Protein AF-A0A660SG46-F1 (afdb_monomer_lite)

Secondary structure (DSSP, 8-state):
-EEEESSSHHHHHHHHHHHTTT------EEEEE--SS--SS--EEEEE-------TTT-HHHHTT------SSPPPSS---

pLDDT: mean 89.75, std 13.44, range [44.5, 98.56]

Radius of gyration: 16.57 Å; chains: 1; bounding box: 41×20×42 Å

Sequence (81 aa):
VDDVLTTGKSLKETIDAVEAKGGLVGMIGVLIDRSTTPPPFKYHAVYRAPVVNYHPDECPLCKQGVPLTRRGGIKPSSPVA

InterPro domains:
  IPR000836 Phosphoribosyltransferase domain [cd06223] (1-48)
  IPR029057 Phosphoribosyltransferase-like [G3DSA:3.40.50.2020] (1-74)
  IPR029057 Phosphoribosyltransferase-like [SSF53271] (1-67)

Structure (mmCIF, N/CA/C/O backbone):
data_AF-A0A660SG46-F1
#
_entry.id   AF-A0A660SG46-F1
#
loop_
_atom_site.group_PDB
_atom_site.id
_atom_site.type_symbol
_atom_site.label_atom_id
_atom_site.label_alt_id
_atom_site.label_comp_id
_atom_site.label_asym_id
_atom_site.label_entity_id
_atom_site.label_seq_id
_atom_site.pdbx_PDB_ins_code
_atom_site.Cartn_x
_atom_site.Cartn_y
_atom_site.Cartn_z
_atom_site.occupancy
_atom_site.B_iso_or_equiv
_atom_site.auth_seq_id
_atom_site.auth_comp_id
_atom_site.auth_asym_id
_atom_site.auth_atom_id
_atom_site.pdbx_PDB_model_num
ATOM 1 N N . VAL A 1 1 ? -8.772 7.531 3.131 1.00 96.06 1 VAL A N 1
ATOM 2 C CA . VAL A 1 1 ? -8.789 7.595 1.649 1.00 96.06 1 VAL A CA 1
ATOM 3 C C . VAL A 1 1 ? -7.365 7.838 1.198 1.00 96.06 1 VAL A C 1
ATOM 5 O O . VAL A 1 1 ? -6.658 8.515 1.935 1.00 96.06 1 VAL A O 1
ATOM 8 N N . ASP A 1 2 ? -6.954 7.283 0.063 1.00 96.81 2 ASP A N 1
ATOM 9 C CA . ASP A 1 2 ? -5.625 7.502 -0.526 1.00 96.81 2 ASP A CA 1
ATOM 10 C C . ASP A 1 2 ? -5.743 7.726 -2.041 1.00 96.81 2 ASP A C 1
ATOM 12 O O . ASP A 1 2 ? -6.759 7.360 -2.641 1.00 96.81 2 ASP A O 1
ATOM 16 N N . ASP A 1 3 ? -4.740 8.331 -2.670 1.00 96.62 3 ASP A N 1
ATOM 17 C CA . ASP A 1 3 ? -4.759 8.554 -4.117 1.00 96.62 3 ASP A CA 1
ATOM 18 C C . ASP A 1 3 ? -4.425 7.263 -4.877 1.00 96.62 3 ASP A C 1
ATOM 20 O O . ASP A 1 3 ? -5.222 6.776 -5.687 1.00 96.62 3 ASP A O 1
ATOM 24 N N . VAL A 1 4 ? -3.275 6.667 -4.571 1.00 95.62 4 VAL A N 1
ATOM 25 C CA . VAL A 1 4 ? -2.717 5.536 -5.301 1.00 95.62 4 VAL A CA 1
ATOM 26 C C . VAL A 1 4 ? -2.247 4.446 -4.340 1.00 95.62 4 VAL A C 1
ATOM 28 O O . VAL A 1 4 ? -1.204 4.548 -3.693 1.00 95.62 4 VAL A O 1
ATOM 31 N N . LEU A 1 5 ? -2.958 3.318 -4.331 1.00 96.44 5 LEU A N 1
ATOM 32 C CA . LEU A 1 5 ? -2.554 2.137 -3.577 1.00 96.44 5 LEU A CA 1
ATOM 33 C C . LEU A 1 5 ? -1.378 1.434 -4.263 1.00 96.44 5 LEU A C 1
ATOM 35 O O . LEU A 1 5 ? -1.516 0.871 -5.348 1.00 96.44 5 LEU A O 1
ATOM 39 N N . THR A 1 6 ? -0.225 1.438 -3.591 1.00 94.31 6 THR A N 1
ATOM 40 C CA . THR A 1 6 ? 0.975 0.679 -3.975 1.00 94.31 6 THR A CA 1
ATOM 41 C C . THR A 1 6 ? 1.132 -0.575 -3.114 1.00 94.31 6 THR A C 1
ATOM 43 O O . THR A 1 6 ? 0.557 -1.611 -3.419 1.00 94.31 6 THR A O 1
ATOM 46 N N . THR A 1 7 ? 1.888 -0.491 -2.020 1.00 94.19 7 THR A N 1
ATOM 47 C CA . THR A 1 7 ? 2.072 -1.578 -1.047 1.00 94.19 7 THR A CA 1
ATOM 48 C C . THR A 1 7 ? 0.993 -1.586 0.035 1.00 94.19 7 THR A C 1
ATOM 50 O O . THR A 1 7 ? 0.852 -2.565 0.758 1.00 94.19 7 THR A O 1
ATOM 53 N N . GLY A 1 8 ? 0.260 -0.480 0.192 1.00 95.38 8 GLY A N 1
ATOM 54 C CA . GLY A 1 8 ? -0.712 -0.287 1.271 1.00 95.38 8 GLY A CA 1
ATOM 55 C C . GLY A 1 8 ? -0.103 0.105 2.618 1.00 95.38 8 GLY A C 1
ATOM 56 O O . GLY A 1 8 ? -0.845 0.245 3.587 1.00 95.38 8 GLY A O 1
ATOM 57 N N . LYS A 1 9 ? 1.218 0.329 2.696 1.00 95.12 9 LYS A N 1
ATOM 58 C CA . LYS A 1 9 ? 1.900 0.702 3.946 1.00 95.12 9 LYS A CA 1
ATOM 59 C C . LYS A 1 9 ? 1.337 1.988 4.565 1.00 95.12 9 LYS A C 1
ATOM 61 O O . LYS A 1 9 ? 0.981 1.979 5.736 1.00 95.12 9 LYS A O 1
ATOM 66 N N . SER A 1 10 ? 1.200 3.058 3.782 1.00 95.06 10 SER A N 1
ATOM 67 C CA . SER A 1 10 ? 0.702 4.353 4.275 1.00 95.06 10 SER A CA 1
ATOM 68 C C . SER A 1 10 ? -0.736 4.269 4.796 1.00 95.06 10 SER A C 1
ATOM 70 O O . SER A 1 10 ? -1.060 4.829 5.843 1.00 95.06 10 SER A O 1
ATOM 72 N N . LEU A 1 11 ? -1.589 3.494 4.120 1.00 97.19 11 LEU A N 1
ATOM 73 C CA . LEU A 1 11 ? -2.930 3.182 4.611 1.00 97.19 11 LEU A CA 1
ATOM 74 C C . LEU A 1 11 ? -2.889 2.390 5.920 1.00 97.19 11 LEU A C 1
ATOM 76 O O . LEU A 1 11 ? -3.623 2.740 6.836 1.00 97.19 11 LEU A O 1
ATOM 80 N N . LYS A 1 12 ? -2.020 1.377 6.044 1.00 97.06 12 LYS A N 1
ATOM 81 C CA . LYS A 1 12 ? -1.866 0.609 7.291 1.00 97.06 12 LYS A CA 1
ATOM 82 C C . LYS A 1 12 ? -1.461 1.498 8.466 1.00 97.06 12 LYS A C 1
ATOM 84 O O . LYS A 1 12 ? -2.093 1.430 9.510 1.00 97.06 12 LYS A O 1
ATOM 89 N N . GLU A 1 13 ? -0.471 2.366 8.272 1.00 97.44 13 GLU A N 1
ATOM 90 C CA . GLU A 1 13 ? -0.026 3.325 9.293 1.00 97.44 13 GLU A CA 1
ATOM 91 C C . GLU A 1 13 ? -1.154 4.290 9.690 1.00 97.44 13 GLU A C 1
ATOM 93 O O . GLU A 1 13 ? -1.309 4.626 10.862 1.00 97.44 13 GLU A O 1
ATOM 98 N N . THR A 1 14 ? -1.987 4.688 8.726 1.00 97.38 14 THR A N 1
ATOM 99 C CA . THR A 1 14 ? -3.155 5.538 8.986 1.00 97.38 14 THR A CA 1
ATOM 100 C C . THR A 1 14 ? -4.238 4.797 9.776 1.00 97.38 14 THR A C 1
ATOM 102 O O . THR A 1 14 ? -4.790 5.367 10.714 1.00 97.38 14 THR A O 1
ATOM 105 N N . ILE A 1 15 ? -4.534 3.537 9.432 1.00 97.69 15 ILE A N 1
ATOM 106 C CA . ILE A 1 15 ? -5.478 2.683 10.177 1.00 97.69 15 ILE A CA 1
ATOM 107 C C . ILE A 1 15 ? -5.017 2.558 11.630 1.00 97.69 15 ILE A C 1
ATOM 109 O O . ILE A 1 15 ? -5.783 2.865 12.541 1.00 97.69 15 ILE A O 1
ATOM 113 N N . ASP A 1 16 ? -3.744 2.217 11.832 1.00 98.00 16 ASP A N 1
ATOM 114 C CA . ASP A 1 16 ? -3.165 2.020 13.162 1.00 98.00 16 ASP A CA 1
ATOM 115 C C . ASP A 1 16 ? -3.234 3.297 14.003 1.00 98.00 16 ASP A C 1
ATOM 117 O O . ASP A 1 16 ? -3.568 3.254 15.187 1.00 98.00 16 ASP A O 1
ATOM 121 N N . ALA A 1 17 ? -2.973 4.456 13.393 1.00 98.25 17 ALA A N 1
ATOM 122 C CA . ALA A 1 17 ? -3.065 5.743 14.073 1.00 98.25 17 ALA A CA 1
ATOM 123 C C . ALA A 1 17 ? -4.500 6.084 14.516 1.00 98.25 17 ALA A C 1
ATOM 125 O O . ALA A 1 17 ? -4.688 6.642 15.599 1.00 98.25 17 ALA A O 1
ATOM 126 N N . VAL A 1 18 ? -5.506 5.752 13.699 1.00 98.12 18 VAL A N 1
ATOM 127 C CA . VAL A 1 18 ? -6.926 5.958 14.030 1.00 98.12 18 VAL A CA 1
ATOM 128 C C . VAL A 1 18 ? -7.355 5.024 15.162 1.00 98.12 18 VAL A C 1
ATOM 130 O O . VAL A 1 18 ? -7.925 5.481 16.156 1.00 98.12 18 VAL A O 1
ATOM 133 N N . GLU A 1 19 ? -7.038 3.735 15.048 1.00 97.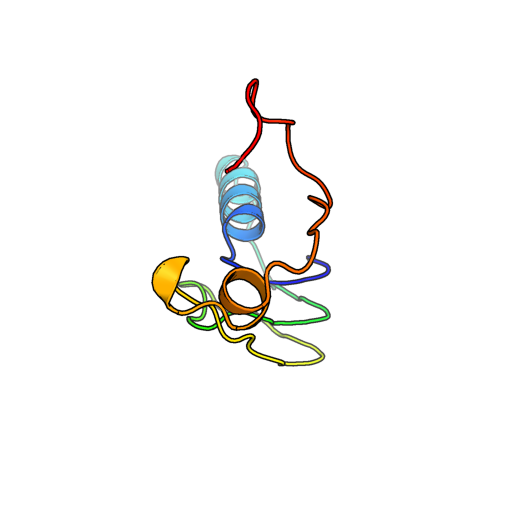62 19 GLU A N 1
ATOM 134 C CA . GLU A 1 19 ? -7.387 2.718 16.046 1.00 97.62 19 GLU A CA 1
ATOM 135 C C . GLU A 1 19 ? -6.708 2.984 17.396 1.00 97.62 19 GLU A C 1
ATOM 137 O O . GLU A 1 19 ? -7.344 2.873 18.444 1.00 97.62 19 GLU A O 1
ATOM 142 N N . ALA A 1 20 ? -5.457 3.459 17.395 1.00 98.56 20 ALA A N 1
ATOM 143 C CA . ALA A 1 20 ? -4.732 3.848 18.608 1.00 98.56 20 ALA A CA 1
ATOM 144 C C . ALA A 1 20 ? -5.393 5.001 19.389 1.00 98.56 20 ALA A C 1
ATOM 146 O O . ALA A 1 20 ? -5.062 5.236 20.553 1.00 98.56 20 ALA A O 1
ATOM 147 N N . LYS A 1 21 ? -6.322 5.738 18.770 1.00 98.50 21 LYS A N 1
ATOM 148 C CA . LYS A 1 21 ? -7.127 6.787 19.414 1.00 98.50 21 LYS A CA 1
ATOM 149 C C . LYS A 1 21 ? -8.560 6.344 19.715 1.00 98.50 21 LYS A C 1
ATOM 151 O O . LYS A 1 21 ? -9.387 7.182 20.063 1.00 98.50 21 LYS A O 1
ATOM 156 N N . GLY A 1 22 ? -8.852 5.047 19.602 1.00 98.38 22 GLY A N 1
ATOM 157 C CA . GLY A 1 22 ? -10.189 4.486 19.797 1.00 98.38 22 GLY A CA 1
ATOM 158 C C . GLY A 1 22 ? -11.146 4.761 18.635 1.00 98.38 22 GLY A C 1
ATOM 159 O O . GLY A 1 22 ? -12.352 4.572 18.778 1.00 98.38 22 GLY A O 1
ATOM 160 N N . GLY A 1 23 ? -10.632 5.231 17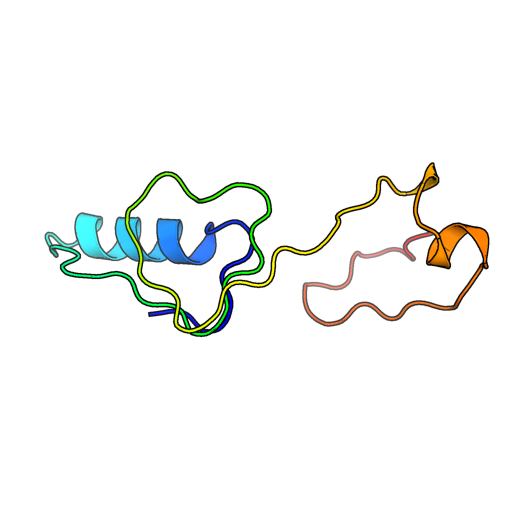.495 1.00 98.19 23 GLY A N 1
ATOM 161 C CA . GLY A 1 23 ? -11.422 5.405 16.284 1.00 98.19 23 GLY A CA 1
ATOM 162 C C . GLY A 1 23 ? -11.695 4.070 15.592 1.00 98.19 23 GLY A C 1
ATOM 163 O O . GLY A 1 23 ? -10.902 3.137 15.676 1.00 98.19 23 GLY A O 1
ATOM 164 N N . LEU A 1 24 ? -12.811 3.999 1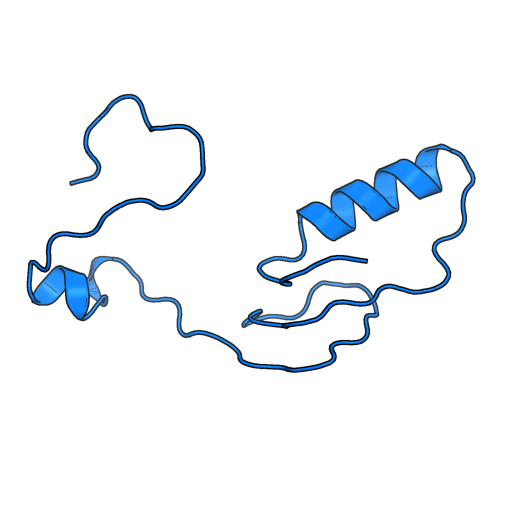4.866 1.00 97.25 24 LEU A N 1
ATOM 165 C CA . LEU A 1 24 ? -13.172 2.851 14.035 1.00 97.25 24 LEU A CA 1
ATOM 166 C C . LEU A 1 24 ? -13.065 3.236 12.559 1.00 97.25 24 LEU A C 1
ATOM 168 O O . LEU A 1 24 ? -13.707 4.187 12.108 1.00 97.25 24 LEU A O 1
ATOM 172 N N . VAL A 1 25 ? -12.275 2.488 11.788 1.00 97.50 25 VAL A N 1
ATOM 173 C CA . VAL A 1 25 ? -12.154 2.704 10.340 1.00 97.50 25 VAL A CA 1
ATOM 174 C C . VAL A 1 25 ? -13.352 2.071 9.630 1.00 97.50 25 VAL A C 1
ATOM 176 O O . VAL A 1 25 ? -13.421 0.858 9.467 1.00 97.50 25 VAL A O 1
ATOM 179 N N . GLY A 1 26 ? -14.305 2.899 9.194 1.00 97.62 26 GLY A N 1
ATOM 180 C CA . GLY A 1 26 ? -15.523 2.419 8.528 1.00 97.62 26 GLY A CA 1
ATOM 181 C C . GLY A 1 26 ? -15.315 1.955 7.081 1.00 97.62 26 GLY A C 1
ATOM 182 O O . GLY A 1 26 ? -15.902 0.963 6.657 1.00 97.62 26 GLY A O 1
ATOM 183 N N . MET A 1 27 ? -14.488 2.665 6.307 1.00 97.69 27 MET A N 1
ATOM 184 C CA . MET A 1 27 ? -14.210 2.336 4.906 1.00 97.69 27 MET A CA 1
ATOM 185 C C . MET A 1 27 ? -12.837 2.852 4.474 1.00 97.69 27 MET A C 1
ATOM 187 O O . MET A 1 27 ? -12.402 3.932 4.875 1.00 97.69 27 MET A O 1
ATOM 191 N N . ILE A 1 28 ? -12.189 2.098 3.586 1.00 98.25 28 ILE A N 1
ATOM 192 C CA . ILE A 1 28 ? -10.972 2.504 2.885 1.00 98.25 28 ILE A CA 1
ATOM 193 C C . ILE A 1 28 ? -11.300 2.621 1.397 1.00 98.25 28 ILE A C 1
ATOM 195 O O . ILE A 1 28 ? -11.798 1.677 0.787 1.00 98.25 28 ILE A O 1
ATOM 199 N N . GLY A 1 29 ? -11.021 3.788 0.824 1.00 98.06 29 GLY A N 1
ATOM 200 C CA . GLY A 1 29 ? -11.198 4.074 -0.597 1.00 98.06 29 GLY A CA 1
ATOM 201 C C . GLY A 1 29 ? -9.903 4.587 -1.211 1.00 98.06 29 GLY A C 1
ATOM 202 O O . GLY A 1 29 ? -9.200 5.371 -0.565 1.00 98.06 29 GLY A O 1
ATOM 203 N N . VAL A 1 30 ? -9.612 4.154 -2.435 1.00 98.25 30 VAL A N 1
ATOM 204 C CA . VAL A 1 30 ? -8.485 4.624 -3.250 1.00 98.25 30 VAL A CA 1
ATOM 205 C C . VAL A 1 30 ? -8.932 4.929 -4.676 1.00 98.25 30 VAL A C 1
ATOM 207 O O . VAL A 1 30 ? -9.862 4.300 -5.184 1.00 98.25 30 VAL A O 1
ATOM 210 N N . LEU A 1 31 ? -8.293 5.893 -5.342 1.00 98.12 31 LEU A N 1
ATOM 211 C CA . LEU A 1 31 ? -8.629 6.185 -6.738 1.00 98.12 31 LEU A CA 1
ATOM 212 C C . LEU A 1 31 ? -8.042 5.111 -7.656 1.00 98.12 31 LEU A C 1
ATOM 214 O O . LEU A 1 31 ? -8.767 4.517 -8.453 1.00 98.12 31 LEU A O 1
ATOM 218 N N . ILE A 1 32 ? -6.744 4.831 -7.523 1.00 97.69 32 ILE A N 1
ATOM 219 C CA . ILE A 1 32 ? -6.038 3.868 -8.374 1.00 97.69 32 ILE A CA 1
ATOM 220 C C . ILE A 1 32 ? -5.364 2.808 -7.514 1.00 97.69 32 ILE A C 1
ATOM 222 O O . ILE A 1 32 ? -4.582 3.113 -6.620 1.00 97.69 32 ILE A O 1
ATOM 226 N N . ASP A 1 33 ? -5.606 1.548 -7.838 1.00 97.38 33 ASP A N 1
ATOM 227 C CA . ASP A 1 33 ? -4.912 0.411 -7.259 1.00 97.38 33 ASP A CA 1
ATOM 228 C C . ASP A 1 33 ? -3.907 -0.172 -8.251 1.00 97.38 33 ASP A C 1
ATOM 230 O O . ASP A 1 33 ? -4.273 -0.741 -9.279 1.00 97.38 33 ASP A O 1
ATOM 234 N N . ARG A 1 34 ? -2.624 -0.022 -7.918 1.00 96.19 34 ARG A N 1
ATOM 235 C CA . ARG A 1 34 ? -1.479 -0.536 -8.681 1.00 96.19 34 ARG A CA 1
ATOM 236 C C . ARG A 1 34 ? -0.741 -1.653 -7.947 1.00 96.19 34 ARG A C 1
ATOM 238 O O . ARG A 1 34 ? 0.399 -1.966 -8.292 1.00 96.19 34 ARG A O 1
ATOM 245 N N . SER A 1 35 ? -1.360 -2.240 -6.926 1.00 94.75 35 SER A N 1
ATOM 246 C CA . SER A 1 35 ? -0.778 -3.340 -6.166 1.00 94.75 35 SER A CA 1
ATOM 247 C C . SER A 1 35 ? -0.738 -4.625 -7.000 1.00 94.75 35 SER A C 1
ATOM 249 O O . SER A 1 35 ? -1.720 -5.016 -7.635 1.00 94.75 35 SER A O 1
ATOM 251 N N . THR A 1 36 ? 0.405 -5.316 -6.995 1.00 92.31 36 THR A N 1
ATOM 252 C CA . THR A 1 36 ? 0.491 -6.691 -7.520 1.00 92.31 36 THR A CA 1
ATOM 253 C C . THR A 1 36 ? -0.133 -7.676 -6.540 1.00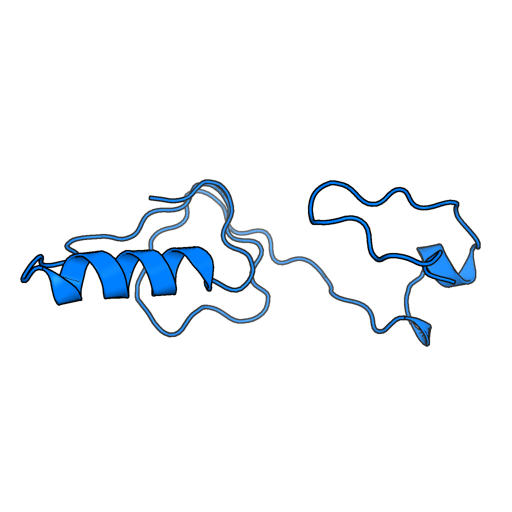 92.31 36 THR A C 1
ATOM 255 O O . THR A 1 36 ? -0.850 -8.587 -6.944 1.00 92.31 36 THR A O 1
ATOM 258 N N . THR A 1 37 ? 0.086 -7.436 -5.247 1.00 90.69 37 THR A N 1
ATOM 259 C CA . THR A 1 37 ? -0.489 -8.202 -4.144 1.00 90.69 37 THR A CA 1
ATOM 260 C C . THR A 1 37 ? -1.344 -7.262 -3.300 1.00 90.69 37 THR A C 1
ATOM 262 O O . THR A 1 37 ? -0.821 -6.249 -2.829 1.00 90.69 37 THR A O 1
ATOM 265 N N . PRO A 1 38 ? -2.639 -7.556 -3.107 1.00 87.75 38 PRO A N 1
ATOM 266 C CA . PRO A 1 38 ? -3.512 -6.697 -2.323 1.00 87.75 38 PRO A CA 1
ATOM 267 C C . PRO A 1 38 ? -3.088 -6.670 -0.842 1.00 87.75 38 PRO A C 1
ATOM 269 O O . PRO A 1 38 ? -2.592 -7.675 -0.325 1.00 87.75 38 PRO A O 1
ATOM 272 N N . PRO A 1 39 ? -3.294 -5.543 -0.141 1.00 93.75 39 PRO A N 1
ATOM 273 C CA . PRO A 1 39 ? -3.023 -5.441 1.288 1.00 93.75 39 PRO A CA 1
ATOM 274 C C . PRO A 1 39 ? -3.983 -6.310 2.127 1.00 93.75 39 PRO A C 1
ATOM 276 O O . PRO A 1 39 ? -5.072 -6.655 1.662 1.00 93.75 39 PRO A O 1
ATOM 279 N N . PRO A 1 40 ? -3.636 -6.624 3.391 1.00 93.81 40 PRO A N 1
ATOM 280 C CA . PRO A 1 40 ? -4.418 -7.507 4.262 1.00 93.81 40 PRO A CA 1
ATOM 281 C C . PRO A 1 40 ? -5.642 -6.817 4.903 1.00 93.81 40 PRO A C 1
ATOM 283 O O . PRO A 1 40 ? -6.013 -7.122 6.033 1.00 93.81 40 PRO A O 1
ATOM 286 N N . PHE A 1 41 ? -6.268 -5.862 4.215 1.00 94.38 41 PHE A N 1
ATOM 287 C CA . PHE A 1 41 ? -7.466 -5.154 4.672 1.00 94.38 41 PHE A CA 1
ATOM 288 C C . PHE A 1 41 ? -8.405 -4.872 3.497 1.00 94.38 41 PHE A C 1
ATOM 290 O O . PHE A 1 41 ? -7.982 -4.817 2.343 1.00 94.38 41 PHE A O 1
ATOM 297 N N . LYS A 1 42 ? -9.700 -4.701 3.782 1.00 96.50 42 LYS A N 1
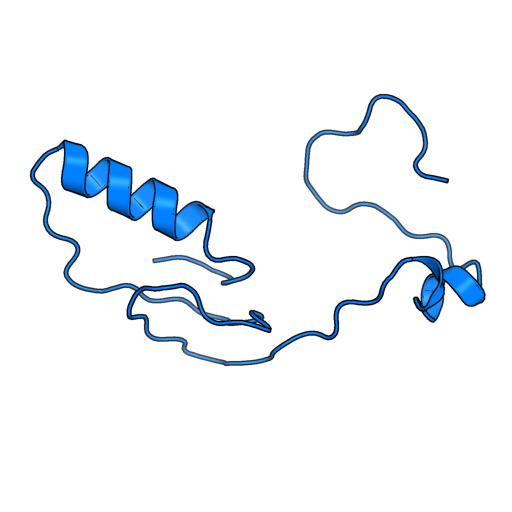ATOM 298 C CA . LYS A 1 42 ? -10.713 -4.426 2.753 1.00 96.50 42 LYS A CA 1
ATOM 299 C C . LYS A 1 42 ? -10.625 -2.974 2.286 1.00 96.50 42 LYS A C 1
ATOM 301 O O . LYS A 1 42 ? -10.500 -2.071 3.106 1.00 96.50 42 LYS A O 1
ATOM 306 N N . TYR A 1 43 ? -10.742 -2.751 0.982 1.00 97.62 43 TYR A N 1
ATOM 307 C CA . TYR A 1 43 ? -10.773 -1.421 0.377 1.00 97.62 43 TYR A CA 1
ATOM 308 C C . TYR A 1 43 ? -11.609 -1.429 -0.903 1.00 97.62 43 TYR A C 1
ATOM 310 O O . TYR A 1 43 ? -11.887 -2.484 -1.475 1.00 97.62 43 TYR A O 1
ATOM 318 N N . HIS A 1 44 ? -11.972 -0.236 -1.362 1.00 98.06 44 HIS A N 1
ATOM 319 C CA . HIS A 1 44 ? -12.589 -0.005 -2.660 1.00 98.06 44 HIS A CA 1
ATOM 320 C C . HIS A 1 44 ? -11.658 0.833 -3.531 1.00 98.06 44 HIS A C 1
ATOM 322 O O . HIS A 1 44 ? -11.139 1.851 -3.078 1.00 98.06 44 HIS A O 1
ATOM 328 N N . ALA A 1 45 ? -11.459 0.407 -4.775 1.00 97.75 45 ALA A N 1
ATOM 329 C CA . ALA A 1 45 ? -10.704 1.152 -5.773 1.00 97.75 45 ALA A CA 1
ATOM 330 C C . ALA A 1 45 ? -11.639 1.602 -6.898 1.00 97.75 45 ALA A C 1
ATOM 332 O O . ALA A 1 45 ? -12.481 0.819 -7.339 1.00 97.75 45 ALA A O 1
ATOM 333 N N . VAL A 1 46 ? -11.481 2.839 -7.376 1.00 98.38 46 VAL A N 1
ATOM 334 C CA . VAL A 1 46 ? -12.207 3.312 -8.570 1.00 98.38 46 VAL A CA 1
ATOM 335 C C . VAL A 1 46 ? -11.665 2.624 -9.823 1.00 98.38 46 VAL A C 1
ATOM 337 O O . VAL A 1 46 ? -12.430 2.221 -10.696 1.00 98.38 46 VAL A O 1
ATOM 340 N N . TYR A 1 47 ? -10.345 2.453 -9.896 1.00 98.06 47 TYR A N 1
ATOM 341 C CA . TYR A 1 47 ? -9.670 1.796 -11.005 1.00 98.06 47 TYR A CA 1
ATOM 342 C C . TYR A 1 47 ? -8.555 0.875 -10.506 1.00 98.06 47 TYR A C 1
ATOM 344 O O . TYR A 1 47 ? -7.810 1.233 -9.594 1.00 98.06 47 TYR A O 1
ATOM 352 N N . ARG A 1 48 ? -8.414 -0.306 -11.119 1.00 96.12 48 ARG A N 1
ATOM 353 C CA . ARG A 1 48 ? -7.352 -1.270 -10.806 1.00 96.12 48 ARG A CA 1
ATOM 354 C C . ARG A 1 48 ? -6.466 -1.489 -12.030 1.00 96.12 48 ARG A C 1
ATOM 356 O O . ARG A 1 48 ? -6.937 -1.939 -13.069 1.00 96.12 48 ARG A O 1
ATOM 363 N N . ALA A 1 49 ? -5.181 -1.190 -11.872 1.00 95.62 49 ALA A N 1
ATOM 364 C CA . ALA A 1 49 ? -4.141 -1.271 -12.890 1.00 95.62 49 ALA A CA 1
ATOM 365 C C . ALA A 1 49 ? -2.826 -1.773 -12.263 1.00 95.62 49 ALA A C 1
ATOM 367 O O . ALA A 1 49 ? -1.937 -0.969 -11.965 1.00 95.62 49 ALA A O 1
ATOM 368 N N . PRO A 1 50 ? -2.695 -3.090 -12.016 1.00 92.25 50 PRO A N 1
ATOM 369 C CA . PRO A 1 50 ? -1.478 -3.661 -11.452 1.00 92.25 50 PRO A CA 1
ATOM 370 C C . PRO A 1 50 ? -0.287 -3.394 -12.378 1.00 92.25 50 PRO A C 1
ATOM 372 O O . PRO A 1 50 ? -0.391 -3.518 -13.598 1.00 92.25 50 PRO A O 1
ATOM 375 N N . VAL A 1 51 ? 0.851 -3.029 -11.792 1.00 90.00 51 VAL A N 1
ATOM 376 C CA . VAL A 1 51 ? 2.090 -2.752 -12.532 1.00 90.00 51 VAL A CA 1
ATOM 377 C C . VAL A 1 51 ? 3.077 -3.905 -12.390 1.00 90.00 51 VAL A C 1
ATOM 379 O O . VAL A 1 51 ? 3.165 -4.525 -11.333 1.00 90.00 51 VAL A O 1
ATOM 382 N N . VAL A 1 52 ? 3.842 -4.182 -13.446 1.00 90.25 52 VAL A N 1
ATOM 383 C CA . VAL A 1 52 ? 4.916 -5.182 -13.400 1.00 90.25 52 VAL A CA 1
ATOM 384 C C . VAL A 1 52 ? 6.109 -4.595 -12.656 1.00 90.25 52 VAL A C 1
ATOM 386 O O . VAL A 1 52 ? 6.623 -3.538 -13.027 1.00 90.25 52 VAL A O 1
ATOM 389 N N . ASN A 1 53 ? 6.553 -5.296 -11.617 1.00 88.75 53 ASN A N 1
ATOM 390 C CA . ASN A 1 53 ? 7.808 -5.009 -10.940 1.00 88.75 53 ASN A CA 1
ATOM 391 C C . ASN A 1 53 ? 8.887 -5.915 -11.536 1.00 88.75 53 ASN A C 1
ATOM 393 O O . ASN A 1 53 ? 8.682 -7.121 -11.632 1.00 88.75 53 ASN A O 1
ATOM 397 N N . TYR A 1 54 ? 10.018 -5.333 -11.923 1.00 91.00 54 TYR A N 1
ATOM 398 C CA . TYR A 1 54 ? 11.166 -6.068 -12.450 1.00 91.00 54 TYR A CA 1
ATOM 399 C C . TYR A 1 54 ? 12.255 -6.147 -11.385 1.00 91.00 54 TYR A C 1
ATOM 401 O O . TYR A 1 54 ? 12.497 -5.159 -10.683 1.00 91.00 54 TYR A O 1
ATOM 409 N N . HIS A 1 55 ? 12.947 -7.283 -11.298 1.00 91.88 55 HIS A N 1
ATOM 410 C CA . HIS A 1 55 ? 14.245 -7.307 -10.634 1.00 91.88 55 HIS A CA 1
ATOM 411 C C . HIS A 1 55 ? 15.237 -6.444 -11.451 1.00 91.88 55 HIS A C 1
ATOM 413 O O . HIS A 1 55 ? 15.061 -6.309 -12.669 1.00 91.88 55 HIS A O 1
ATOM 419 N N . PRO A 1 56 ? 16.239 -5.787 -10.832 1.00 88.00 56 PRO A N 1
ATOM 420 C CA . PRO A 1 56 ? 17.133 -4.879 -11.557 1.00 88.00 56 PRO A CA 1
ATOM 421 C C . PRO A 1 56 ? 17.825 -5.491 -12.789 1.00 88.00 56 PRO A C 1
ATOM 423 O O . PRO A 1 56 ? 17.971 -4.811 -13.802 1.00 88.00 56 PRO A O 1
ATOM 426 N N . ASP A 1 57 ? 18.188 -6.774 -12.736 1.00 91.62 57 ASP A N 1
ATOM 427 C CA . ASP A 1 57 ? 18.781 -7.544 -13.846 1.00 91.62 57 ASP A CA 1
ATOM 428 C C . ASP A 1 57 ? 17.779 -7.910 -14.960 1.00 91.62 57 ASP A C 1
ATOM 430 O O . ASP A 1 57 ? 18.176 -8.208 -16.088 1.00 91.62 57 ASP A O 1
ATOM 434 N N . GLU A 1 58 ? 16.477 -7.847 -14.687 1.00 95.50 58 GLU A N 1
ATOM 435 C CA . GLU A 1 58 ? 15.393 -8.130 -15.629 1.00 95.50 58 GLU A CA 1
ATOM 436 C C . GLU A 1 58 ? 14.750 -6.865 -16.207 1.00 95.50 58 GLU A C 1
ATOM 438 O O . GLU A 1 58 ? 13.994 -6.947 -17.176 1.00 95.50 58 GLU A O 1
ATOM 443 N N . CYS A 1 59 ? 15.067 -5.687 -15.666 1.00 92.94 59 CYS A N 1
ATOM 444 C CA . CYS A 1 59 ? 14.441 -4.435 -16.068 1.00 92.94 59 CYS A CA 1
ATOM 445 C C . CYS A 1 59 ? 14.771 -4.069 -17.534 1.00 92.94 59 CYS A C 1
ATOM 447 O O . CYS A 1 59 ? 15.941 -3.843 -17.870 1.00 92.94 59 CYS A O 1
ATOM 449 N N . PRO A 1 60 ? 13.762 -3.928 -18.422 1.00 94.19 60 PRO A N 1
ATOM 450 C CA . PRO A 1 60 ? 13.990 -3.640 -19.838 1.00 94.19 60 PRO A CA 1
ATOM 451 C C . PRO A 1 60 ? 14.645 -2.273 -20.061 1.00 94.19 60 PRO A C 1
ATOM 453 O O . PRO A 1 60 ? 15.466 -2.130 -20.962 1.00 94.19 60 PRO A O 1
ATOM 456 N N . LEU A 1 61 ? 14.331 -1.283 -19.219 1.00 92.88 61 LEU A N 1
ATOM 457 C CA . LEU A 1 61 ? 14.925 0.053 -19.306 1.00 92.88 61 LEU A CA 1
ATOM 458 C C . LEU A 1 61 ? 16.379 0.068 -18.815 1.00 92.88 61 LEU A C 1
ATOM 460 O O . LEU A 1 61 ? 17.211 0.738 -19.424 1.00 92.88 61 LEU A O 1
ATOM 464 N N . CYS A 1 62 ? 16.703 -0.707 -17.771 1.00 90.75 62 CYS A N 1
ATOM 465 C CA . CYS A 1 62 ? 18.079 -0.854 -17.285 1.00 90.75 62 CYS A CA 1
ATOM 466 C C . CYS A 1 62 ? 18.961 -1.547 -18.330 1.00 90.75 62 CYS A C 1
ATOM 468 O O . CYS A 1 62 ? 20.050 -1.062 -18.618 1.00 90.75 62 CYS A O 1
ATOM 470 N N . LYS A 1 63 ? 18.469 -2.616 -18.977 1.00 93.12 63 LYS A N 1
ATOM 471 C CA . LYS A 1 63 ? 19.183 -3.293 -20.080 1.00 93.12 63 LYS A CA 1
ATOM 472 C C . LYS A 1 63 ? 19.462 -2.371 -21.270 1.00 93.12 63 LYS A C 1
ATOM 474 O O . LYS A 1 63 ? 20.453 -2.554 -21.966 1.00 93.12 63 LYS A O 1
ATOM 479 N N . GLN A 1 64 ? 18.590 -1.392 -21.502 1.00 94.12 64 GLN A N 1
ATOM 480 C CA . GLN A 1 64 ? 18.736 -0.391 -22.561 1.00 94.12 64 GLN A CA 1
ATOM 481 C C . GLN A 1 64 ? 19.602 0.811 -22.147 1.00 94.12 64 GLN A C 1
ATOM 483 O O . GLN A 1 64 ? 19.859 1.678 -22.977 1.00 94.12 64 GLN A O 1
ATOM 488 N N . GLY A 1 65 ? 20.035 0.899 -20.882 1.00 90.75 65 GLY A N 1
ATOM 489 C CA . GLY A 1 65 ? 20.814 2.033 -20.380 1.00 90.75 65 GLY A CA 1
ATOM 490 C C . GLY A 1 65 ? 20.058 3.366 -20.412 1.00 90.75 65 GLY A C 1
ATOM 491 O O . GLY A 1 65 ? 20.684 4.421 -20.494 1.00 90.75 65 GLY A O 1
ATOM 492 N N . VAL A 1 66 ? 18.719 3.340 -20.383 1.00 90.69 66 VAL A N 1
ATOM 493 C CA . VAL A 1 66 ? 17.900 4.560 -20.430 1.00 90.69 66 VAL A CA 1
ATOM 494 C C . VAL A 1 66 ? 18.139 5.370 -19.150 1.00 90.69 66 VAL A C 1
ATOM 496 O O . VAL A 1 66 ? 17.895 4.841 -18.065 1.00 90.69 66 VAL A O 1
ATOM 499 N N . PRO A 1 67 ? 18.566 6.647 -19.227 1.00 87.88 67 PRO A N 1
ATOM 500 C CA . PRO A 1 67 ? 18.758 7.472 -18.038 1.00 87.88 67 PRO A CA 1
ATOM 501 C C . PRO A 1 67 ? 17.443 7.647 -17.269 1.00 87.88 67 PRO A C 1
ATOM 503 O O . PRO A 1 67 ? 16.497 8.270 -17.755 1.00 87.88 67 PRO A O 1
ATOM 506 N N . LEU A 1 68 ? 17.376 7.098 -16.055 1.00 85.06 68 LEU A N 1
ATOM 507 C CA . LEU A 1 68 ? 16.200 7.199 -15.196 1.00 85.06 68 LEU A CA 1
ATOM 508 C C . LEU A 1 68 ? 16.356 8.340 -14.192 1.00 85.06 68 LEU A C 1
ATOM 510 O O . LEU A 1 68 ? 17.428 8.589 -13.646 1.00 85.06 68 LEU A O 1
ATOM 514 N N . THR A 1 69 ? 15.246 9.015 -13.901 1.00 85.75 69 THR A N 1
ATOM 515 C CA . THR A 1 69 ? 15.177 10.014 -12.831 1.00 85.75 69 THR A CA 1
ATOM 516 C C . THR A 1 69 ? 14.322 9.483 -11.691 1.00 85.75 69 THR A C 1
ATOM 518 O O . THR A 1 69 ? 13.220 8.969 -11.897 1.00 85.75 69 THR A O 1
ATOM 521 N N . ARG A 1 70 ? 14.819 9.608 -10.458 1.00 80.31 70 ARG A N 1
ATOM 522 C CA . ARG A 1 70 ? 14.041 9.261 -9.268 1.00 80.31 70 ARG A CA 1
ATOM 523 C C . ARG A 1 70 ? 12.991 10.343 -9.021 1.00 80.31 70 ARG A C 1
ATOM 525 O O . ARG A 1 70 ? 13.338 11.497 -8.777 1.00 80.31 70 ARG A O 1
ATOM 532 N N . ARG A 1 71 ? 11.713 9.965 -9.049 1.00 78.81 71 ARG A N 1
ATOM 533 C CA . ARG A 1 71 ? 10.600 10.839 -8.656 1.00 78.81 71 ARG A CA 1
ATOM 534 C C . ARG A 1 71 ? 10.232 10.560 -7.196 1.00 78.81 71 ARG A C 1
ATOM 536 O O . ARG A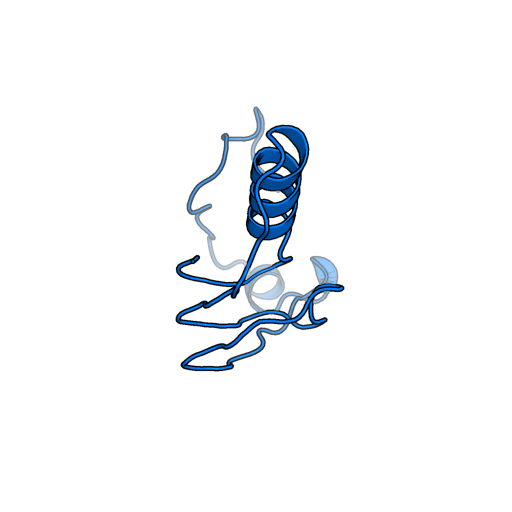 1 71 ? 9.843 9.444 -6.870 1.00 78.81 71 ARG A O 1
ATOM 543 N N . GLY A 1 72 ? 10.359 11.569 -6.333 1.00 72.25 72 GLY A N 1
ATOM 544 C CA . GLY A 1 72 ? 10.027 11.476 -4.905 1.00 72.25 72 GLY A CA 1
ATOM 545 C C . GLY A 1 72 ? 11.018 10.674 -4.037 1.00 72.25 72 GLY A C 1
ATOM 546 O O . GLY A 1 72 ? 11.966 10.048 -4.519 1.00 72.25 72 GLY A O 1
ATOM 547 N N . GLY A 1 73 ? 10.784 10.696 -2.721 1.00 69.50 73 GLY A N 1
ATOM 548 C CA . GLY A 1 73 ? 11.626 10.056 -1.702 1.00 69.50 73 GLY A CA 1
ATOM 549 C C . GLY A 1 73 ? 12.875 10.862 -1.312 1.00 69.50 73 GLY A C 1
ATOM 550 O O . GLY A 1 73 ? 13.283 11.789 -2.007 1.00 69.50 73 GLY A O 1
ATOM 551 N N . ILE A 1 74 ? 13.491 10.499 -0.182 1.00 64.25 74 ILE A N 1
ATOM 552 C CA . ILE A 1 74 ? 14.765 11.084 0.262 1.00 64.25 74 ILE A CA 1
ATOM 553 C C . ILE A 1 74 ? 15.853 10.652 -0.732 1.00 64.25 74 ILE A C 1
ATOM 555 O O . ILE A 1 74 ? 15.948 9.464 -1.060 1.00 64.25 74 ILE A O 1
ATOM 559 N N . LYS A 1 75 ? 16.656 11.602 -1.238 1.00 55.62 75 LYS A N 1
ATOM 560 C CA . LYS A 1 75 ? 17.833 11.274 -2.056 1.00 55.62 75 LYS A CA 1
ATOM 561 C C . LYS A 1 75 ? 18.737 10.343 -1.238 1.00 55.62 75 LYS A C 1
ATOM 563 O O . LYS A 1 75 ? 19.155 10.747 -0.154 1.00 55.62 75 LYS A O 1
ATOM 568 N N . PRO A 1 76 ? 19.062 9.133 -1.720 1.00 55.59 76 PRO A N 1
ATOM 569 C CA . PRO A 1 76 ? 20.145 8.379 -1.116 1.00 55.59 76 PRO A CA 1
ATOM 570 C C . PRO A 1 76 ? 21.433 9.195 -1.279 1.00 55.59 76 PRO A C 1
ATOM 572 O O . PRO A 1 76 ? 21.629 9.868 -2.292 1.00 55.59 76 PRO A O 1
ATOM 575 N N . SER A 1 77 ? 22.302 9.157 -0.274 1.00 55.09 77 SER A N 1
ATOM 576 C CA . SER A 1 77 ? 23.575 9.889 -0.215 1.00 55.09 77 SER A CA 1
ATOM 577 C C . SER A 1 77 ? 24.631 9.392 -1.218 1.00 55.09 77 SER A C 1
ATOM 579 O O . SER A 1 77 ? 25.809 9.715 -1.095 1.00 55.09 77 SER A O 1
ATOM 581 N N . SER A 1 78 ? 24.246 8.603 -2.220 1.00 46.56 78 SER A N 1
ATOM 582 C CA . SER A 1 78 ? 25.123 8.136 -3.290 1.00 46.56 78 SER A CA 1
ATOM 583 C C . SER A 1 78 ? 24.334 7.854 -4.567 1.00 46.56 78 SER A C 1
ATOM 585 O O . SER A 1 78 ? 23.139 7.542 -4.489 1.00 46.56 78 SER A O 1
ATOM 587 N N . PRO A 1 79 ? 24.980 7.991 -5.741 1.00 50.41 79 PRO A N 1
ATOM 588 C CA . PRO A 1 79 ? 24.358 7.668 -7.013 1.00 50.41 79 PRO A CA 1
ATOM 589 C C . PRO A 1 79 ? 23.941 6.198 -7.001 1.00 50.41 79 PRO A C 1
ATOM 591 O O . PRO A 1 79 ? 24.735 5.312 -6.691 1.00 50.41 79 PRO A O 1
ATOM 594 N N . VAL A 1 80 ? 22.665 5.963 -7.295 1.00 51.69 80 VAL A N 1
ATOM 595 C CA . VAL A 1 80 ? 22.170 4.627 -7.620 1.00 51.69 80 VAL A CA 1
ATOM 596 C C . VAL A 1 80 ? 22.809 4.283 -8.964 1.00 51.69 80 VAL A C 1
ATOM 598 O O . VAL A 1 80 ? 22.566 5.001 -9.935 1.00 51.69 80 VAL A O 1
ATOM 601 N N . ALA A 1 81 ? 23.699 3.288 -8.955 1.00 44.50 81 ALA A N 1
ATOM 602 C CA . ALA A 1 81 ? 24.269 2.689 -10.157 1.00 44.50 81 ALA A CA 1
ATOM 603 C C . ALA A 1 81 ? 23.173 2.034 -11.008 1.00 44.50 81 ALA A C 1
ATOM 605 O O . ALA A 1 81 ? 22.193 1.527 -10.408 1.00 44.50 81 ALA A O 1
#

Organism: NCBI:txid2052148

Foldseek 3Di:
DEAEAEPCPVVVVVCCVQVVVVHDDPAAEYAEYQYPDDDPDDHYYVYYDHDDDDDCVGDPCNVVVPDDDDDDDDDDPDDDD